Protein AF-A0A2D4M7W0-F1 (afdb_monomer_lite)

Sequence (108 aa):
FVKYNDPIYVKLEKLDIMIRLASQANIAQVLAELKEYATEVDVDFVRKAVRAIGRCAIKVEQSAERCVSTLLDLIQTKVNYVVQEAIVVIKDIFRKYPNKYESVIATL

Secondary structure (DSSP, 8-state):
---TTS-HHHHHHHHHHHHHH--TTTHHHHHHHHHHHTTSS-HHHHHHHHHHHHHHHHHSGGGHHHHHHHHHHHHHTT-HHHHHHHHHHHHHHHHHSTTSSGGGGGG-

Foldseek 3Di:
DDDPPDDPVRLLVVLVVLLVPDDPVCVVVLLVVLLVQLPDPPLVSNLSSLLSLLSNCLVYVVCVVVSLVSLLVQVVVVPVSSVVSSVVSVVVSCVRPPPPPVVVVVVD

pLDDT: mean 93.79, std 5.87, range [63.56, 98.31]

Structure (mmCIF, N/CA/C/O backbone):
data_AF-A0A2D4M7W0-F1
#
_entry.id   AF-A0A2D4M7W0-F1
#
loop_
_atom_site.group_PDB
_atom_site.id
_atom_site.type_symbol
_atom_site.label_atom_id
_atom_site.label_alt_id
_atom_site.label_comp_id
_atom_site.label_asym_id
_atom_site.label_entity_id
_atom_site.label_seq_id
_atom_site.pdbx_PDB_ins_code
_atom_site.Cartn_x
_atom_site.Cartn_y
_atom_site.Cartn_z
_atom_site.occupancy
_atom_site.B_iso_or_equiv
_atom_site.auth_seq_id
_atom_site.auth_comp_id
_atom_site.auth_asym_id
_atom_site.auth_atom_id
_atom_site.pdbx_PDB_model_num
ATOM 1 N N . PHE A 1 1 ? 9.382 -11.848 1.860 1.00 76.44 1 PHE A N 1
ATOM 2 C CA . PHE A 1 1 ? 8.440 -12.973 1.578 1.00 76.44 1 PHE A CA 1
ATOM 3 C C . PHE A 1 1 ? 8.354 -13.356 0.095 1.00 76.44 1 PHE A C 1
ATOM 5 O O . PHE A 1 1 ? 8.405 -14.543 -0.233 1.00 76.44 1 PHE A O 1
ATOM 12 N N . VAL A 1 2 ? 8.207 -12.390 -0.807 1.00 84.69 2 VAL A N 1
ATOM 13 C CA . VAL A 1 2 ? 8.403 -12.553 -2.252 1.00 84.69 2 VAL A CA 1
ATOM 14 C C . VAL A 1 2 ? 9.902 -12.467 -2.549 1.00 84.69 2 VAL A C 1
ATOM 16 O O . VAL A 1 2 ? 10.592 -11.654 -1.942 1.00 84.69 2 VAL A O 1
ATOM 19 N N . LYS A 1 3 ? 10.435 -13.335 -3.415 1.00 86.19 3 LYS A N 1
ATOM 20 C CA . LYS A 1 3 ? 11.850 -13.297 -3.817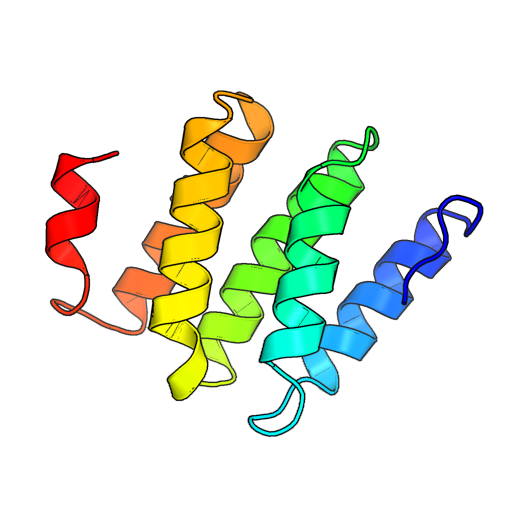 1.00 86.19 3 LYS A CA 1
ATOM 21 C C . LYS A 1 3 ? 11.996 -12.568 -5.148 1.00 86.19 3 LYS A C 1
ATOM 23 O O . LYS A 1 3 ? 11.132 -12.690 -6.013 1.00 86.19 3 LYS A O 1
ATOM 28 N N . TYR A 1 4 ? 13.117 -1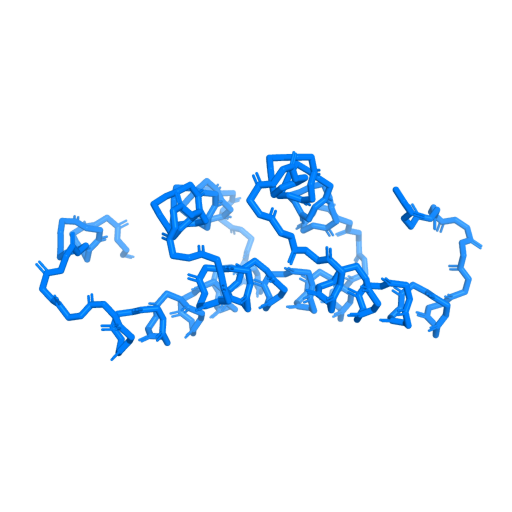1.875 -5.350 1.00 81.06 4 TYR A N 1
ATOM 29 C CA . TYR A 1 4 ? 13.361 -11.110 -6.581 1.00 81.06 4 TYR A CA 1
ATOM 30 C C . TYR A 1 4 ? 13.310 -11.980 -7.850 1.00 81.06 4 TYR A C 1
ATOM 32 O O . TYR A 1 4 ? 12.860 -11.509 -8.890 1.00 81.06 4 TYR A O 1
ATOM 40 N N . ASN A 1 5 ? 13.732 -13.246 -7.744 1.00 86.62 5 ASN A N 1
ATOM 41 C CA . ASN A 1 5 ? 13.787 -14.221 -8.832 1.00 86.62 5 ASN A CA 1
ATOM 42 C C . ASN A 1 5 ? 12.527 -15.092 -8.960 1.00 86.62 5 ASN A C 1
ATOM 44 O O . ASN A 1 5 ? 12.500 -15.993 -9.798 1.00 86.62 5 ASN A O 1
ATOM 48 N N . ASP A 1 6 ? 11.499 -14.858 -8.138 1.00 91.75 6 ASP A N 1
ATOM 49 C CA . ASP A 1 6 ? 10.214 -15.520 -8.326 1.00 91.75 6 ASP A CA 1
ATOM 50 C C . ASP A 1 6 ? 9.599 -15.057 -9.662 1.00 91.75 6 ASP A C 1
ATOM 52 O O . ASP A 1 6 ? 9.580 -13.852 -9.943 1.00 91.75 6 ASP A O 1
ATOM 56 N N . PRO A 1 7 ? 9.038 -15.972 -10.472 1.00 93.69 7 PRO A N 1
ATOM 57 C CA . PRO A 1 7 ? 8.241 -15.589 -11.629 1.00 93.69 7 PRO A CA 1
ATOM 58 C C . PRO A 1 7 ? 7.085 -14.666 -11.225 1.00 93.69 7 PRO A C 1
ATOM 60 O O . PRO A 1 7 ? 6.503 -14.832 -10.151 1.00 93.69 7 PRO A O 1
ATOM 63 N N . ILE A 1 8 ? 6.699 -13.729 -12.098 1.00 91.50 8 ILE A N 1
ATOM 64 C CA . ILE A 1 8 ? 5.705 -12.690 -11.771 1.00 91.50 8 ILE A CA 1
ATOM 65 C C . ILE A 1 8 ? 4.394 -13.262 -11.213 1.00 91.50 8 ILE A C 1
ATOM 67 O O . ILE A 1 8 ? 3.889 -12.777 -10.205 1.00 91.50 8 ILE A O 1
ATOM 71 N N . TYR A 1 9 ? 3.875 -14.350 -11.786 1.00 93.12 9 TYR A N 1
ATOM 72 C CA . TYR A 1 9 ? 2.650 -14.992 -11.300 1.00 93.12 9 TYR A CA 1
ATOM 73 C C . TYR A 1 9 ? 2.801 -15.526 -9.866 1.00 93.12 9 TYR A C 1
ATOM 75 O O . TYR A 1 9 ? 1.876 -15.406 -9.068 1.00 93.12 9 TYR A O 1
ATOM 83 N N . VAL A 1 10 ? 3.983 -16.032 -9.495 1.00 95.69 10 VAL A N 1
ATOM 84 C CA . VAL A 1 10 ? 4.277 -16.464 -8.121 1.00 95.69 10 VAL A CA 1
ATOM 85 C C . VAL A 1 10 ? 4.312 -15.264 -7.181 1.00 95.69 10 VAL A C 1
ATOM 87 O O . VAL A 1 10 ? 3.758 -15.342 -6.084 1.00 95.69 10 VAL A O 1
ATOM 90 N N . LYS A 1 11 ? 4.918 -14.145 -7.603 1.00 94.81 11 LYS A N 1
ATOM 91 C CA . LYS A 1 11 ? 4.925 -12.905 -6.813 1.00 94.81 11 LYS A CA 1
ATOM 92 C C . LYS A 1 11 ? 3.502 -12.432 -6.513 1.00 94.81 11 LYS A C 1
ATOM 94 O O . LYS A 1 11 ? 3.194 -12.106 -5.369 1.00 94.81 11 LYS A O 1
ATOM 99 N N . LEU A 1 12 ? 2.634 -12.434 -7.527 1.00 93.69 12 LEU A N 1
ATOM 100 C CA . LEU A 1 12 ? 1.243 -11.995 -7.403 1.00 93.69 12 LEU A CA 1
ATOM 101 C C . LEU A 1 12 ? 0.428 -12.882 -6.452 1.00 93.69 12 LEU A C 1
ATOM 103 O O . LEU A 1 12 ? -0.276 -12.350 -5.594 1.00 93.69 12 LEU A O 1
ATOM 107 N N . GLU A 1 13 ? 0.555 -14.206 -6.555 1.00 96.12 13 GLU A N 1
ATOM 108 C CA . GLU A 1 13 ? -0.153 -15.131 -5.659 1.00 96.12 13 GLU A CA 1
ATOM 109 C C . GLU A 1 13 ? 0.362 -15.041 -4.219 1.00 96.12 13 GLU A C 1
ATOM 111 O O . GLU A 1 13 ? -0.426 -14.973 -3.273 1.00 96.12 13 GLU A O 1
ATOM 116 N N . LYS A 1 14 ? 1.686 -14.953 -4.026 1.00 96.69 14 LYS A N 1
ATOM 117 C CA . LYS A 1 14 ? 2.272 -14.737 -2.694 1.00 96.69 14 LYS A CA 1
ATOM 118 C C . LYS A 1 14 ? 1.761 -13.445 -2.066 1.00 96.69 14 LYS A C 1
ATOM 120 O O . LYS A 1 14 ? 1.391 -13.451 -0.894 1.00 96.69 14 LYS A O 1
ATOM 125 N N . LEU A 1 15 ? 1.702 -12.365 -2.842 1.00 96.56 15 LEU A N 1
ATOM 126 C CA . LEU A 1 15 ? 1.181 -11.083 -2.386 1.00 96.56 15 LEU A CA 1
ATOM 127 C C . LEU A 1 15 ? -0.285 -11.192 -1.938 1.00 96.56 15 LEU A C 1
ATOM 129 O O . LEU A 1 15 ? -0.627 -10.709 -0.859 1.00 96.56 15 LEU A O 1
ATOM 133 N N . ASP A 1 16 ? -1.152 -11.853 -2.715 1.00 94.88 16 ASP A N 1
ATOM 134 C CA . ASP A 1 16 ? -2.562 -12.008 -2.332 1.00 94.88 16 ASP A CA 1
ATOM 135 C C . ASP A 1 16 ? -2.722 -12.860 -1.062 1.00 94.88 16 ASP A C 1
ATOM 137 O O . ASP A 1 16 ? -3.464 -12.481 -0.150 1.00 94.88 16 ASP A O 1
ATOM 141 N N . ILE A 1 17 ? -1.968 -13.958 -0.943 1.00 96.50 17 ILE A N 1
ATOM 142 C CA . ILE A 1 17 ? -1.966 -14.808 0.256 1.00 96.50 17 ILE A CA 1
ATOM 143 C C . ILE A 1 17 ? -1.480 -14.025 1.4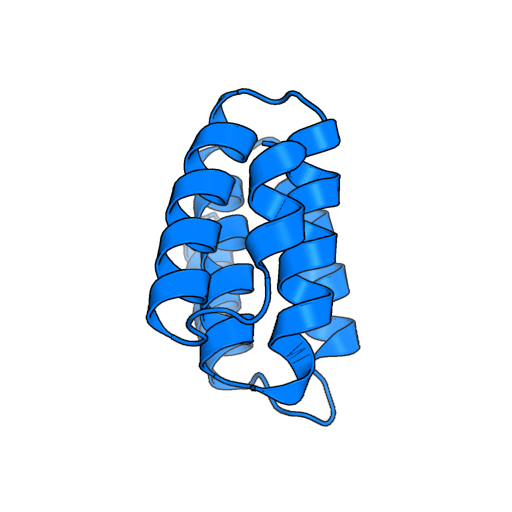82 1.00 96.50 17 ILE A C 1
ATOM 145 O O . ILE A 1 17 ? -2.110 -14.097 2.538 1.00 96.50 17 ILE A O 1
ATOM 149 N N . MET A 1 18 ? -0.413 -13.229 1.357 1.00 96.62 18 MET A N 1
ATOM 150 C CA . MET A 1 18 ? 0.084 -12.386 2.451 1.00 96.62 18 MET A CA 1
ATOM 151 C C . MET A 1 18 ? -1.003 -11.446 2.980 1.00 96.62 18 MET A C 1
ATOM 153 O O . MET A 1 18 ? -1.208 -11.361 4.190 1.00 96.62 18 MET A O 1
ATOM 157 N N . ILE A 1 19 ? -1.760 -10.794 2.094 1.00 96.19 19 ILE A N 1
ATOM 158 C CA . ILE A 1 19 ? -2.866 -9.910 2.491 1.00 96.19 19 ILE A CA 1
ATOM 159 C C . ILE A 1 19 ? -3.978 -10.712 3.179 1.00 96.19 19 ILE A C 1
ATOM 161 O O . ILE A 1 19 ? -4.533 -10.270 4.190 1.00 96.19 19 ILE A O 1
ATOM 165 N N . ARG A 1 20 ? -4.310 -11.911 2.682 1.00 96.19 20 ARG A N 1
ATOM 166 C CA . ARG A 1 20 ? -5.314 -12.798 3.302 1.00 96.19 20 ARG A CA 1
ATOM 167 C C . ARG A 1 20 ? -4.900 -13.285 4.689 1.00 96.19 20 ARG A C 1
ATOM 169 O O . ARG A 1 20 ? -5.772 -13.421 5.544 1.00 96.19 20 ARG A O 1
ATOM 176 N N . LEU A 1 21 ? -3.605 -13.442 4.947 1.00 96.56 21 LEU A N 1
ATOM 177 C CA . LEU A 1 21 ? -3.058 -13.856 6.246 1.00 96.56 21 LEU A CA 1
ATOM 178 C C . LEU A 1 21 ? -2.653 -12.685 7.160 1.00 96.56 21 LEU A C 1
ATOM 180 O O . LEU A 1 21 ? -2.304 -12.904 8.322 1.00 96.56 21 LEU A O 1
ATOM 184 N N . ALA A 1 22 ? -2.723 -11.443 6.673 1.00 97.06 22 ALA A N 1
ATOM 185 C CA . ALA A 1 22 ? -2.422 -10.261 7.473 1.00 97.06 22 ALA A CA 1
ATOM 186 C C . ALA A 1 22 ? -3.374 -10.146 8.678 1.00 97.06 22 ALA A C 1
ATOM 188 O O . ALA A 1 22 ? -4.599 -10.224 8.523 1.00 97.06 22 ALA A O 1
ATOM 189 N N . SER A 1 23 ? -2.803 -9.947 9.863 1.00 97.12 23 SER A N 1
ATOM 190 C CA . SER A 1 23 ? -3.476 -9.834 11.158 1.00 97.12 23 SER A CA 1
ATOM 191 C C . SER A 1 23 ? -2.761 -8.800 12.034 1.00 97.12 23 SER A C 1
ATOM 193 O O . SER A 1 23 ? -1.666 -8.348 11.709 1.00 97.12 23 SER A O 1
ATOM 195 N N . GLN A 1 24 ? -3.348 -8.436 13.177 1.00 95.75 24 GLN A N 1
ATOM 196 C CA . GLN A 1 24 ? -2.739 -7.471 14.106 1.00 95.75 24 GLN A CA 1
ATOM 197 C C . GLN A 1 24 ? -1.327 -7.887 14.560 1.00 95.75 24 GLN A C 1
ATOM 199 O O . GLN A 1 24 ? -0.466 -7.031 14.738 1.00 95.75 24 GLN A O 1
ATOM 204 N N . ALA A 1 25 ? -1.067 -9.193 14.680 1.00 96.69 25 ALA A N 1
ATOM 205 C CA . ALA A 1 25 ? 0.210 -9.721 15.158 1.00 96.69 25 ALA A CA 1
ATOM 206 C C . ALA A 1 25 ? 1.361 -9.563 14.151 1.00 96.69 25 ALA A C 1
ATOM 208 O O . ALA A 1 25 ? 2.512 -9.445 14.557 1.00 96.69 25 ALA A O 1
ATOM 209 N N . ASN A 1 26 ? 1.072 -9.564 12.845 1.00 96.94 26 ASN A N 1
ATOM 210 C CA . ASN A 1 26 ? 2.1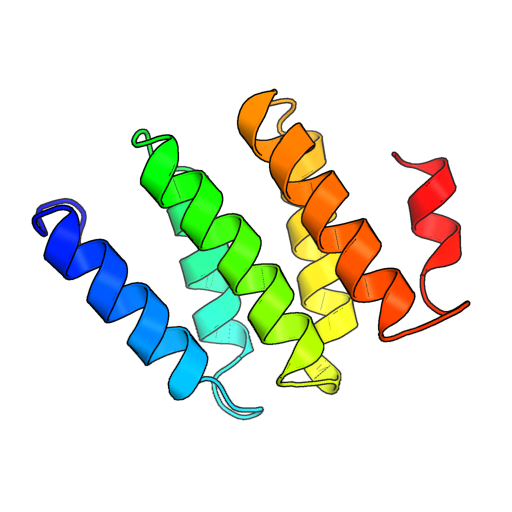04 -9.574 11.799 1.00 96.94 26 ASN A CA 1
ATOM 211 C C . ASN A 1 26 ? 2.092 -8.331 10.896 1.00 96.94 26 ASN A C 1
ATOM 213 O O . ASN A 1 26 ? 2.957 -8.192 10.032 1.00 96.94 26 ASN A O 1
ATOM 217 N N . ILE A 1 27 ? 1.153 -7.403 11.100 1.00 96.94 27 ILE A N 1
ATOM 218 C CA . ILE A 1 27 ? 0.927 -6.292 10.172 1.00 96.94 27 ILE A CA 1
ATOM 219 C C . ILE A 1 27 ? 2.133 -5.365 10.007 1.00 96.94 27 ILE A C 1
ATOM 221 O O . ILE A 1 27 ? 2.354 -4.840 8.922 1.00 96.94 27 ILE A O 1
ATOM 225 N N . ALA A 1 28 ? 2.942 -5.194 11.056 1.00 95.44 28 ALA A N 1
ATOM 226 C CA . ALA A 1 28 ? 4.161 -4.392 10.984 1.00 95.44 28 ALA A CA 1
ATOM 227 C C . ALA A 1 28 ? 5.178 -4.994 10.000 1.00 95.44 28 ALA A C 1
ATOM 229 O O . ALA A 1 28 ? 5.723 -4.278 9.165 1.00 95.44 28 ALA A O 1
ATOM 230 N N . GLN A 1 29 ? 5.380 -6.312 10.058 1.00 96.62 29 GLN A N 1
ATOM 231 C CA . GLN A 1 29 ? 6.291 -7.017 9.159 1.00 96.62 29 GLN A CA 1
ATOM 232 C C . GLN A 1 29 ? 5.743 -7.058 7.729 1.00 96.62 29 GLN A C 1
ATOM 234 O O . GLN A 1 29 ? 6.488 -6.836 6.779 1.00 96.62 29 GLN A O 1
ATOM 239 N N . VAL A 1 30 ? 4.434 -7.288 7.569 1.00 97.38 30 VAL A N 1
ATOM 240 C CA . VAL A 1 30 ? 3.784 -7.258 6.250 1.00 97.38 30 VAL A CA 1
ATOM 241 C C . VAL A 1 30 ? 3.938 -5.880 5.606 1.00 97.38 30 VAL A C 1
ATOM 243 O O . VAL A 1 30 ? 4.330 -5.806 4.448 1.00 97.38 30 VAL A O 1
ATOM 246 N N . LEU A 1 31 ? 3.689 -4.790 6.338 1.00 97.06 31 LEU A N 1
ATOM 247 C CA . LEU A 1 31 ? 3.837 -3.435 5.800 1.00 97.06 31 LEU A CA 1
ATOM 248 C C . LEU A 1 31 ? 5.276 -3.094 5.416 1.00 97.06 31 LEU A C 1
ATOM 250 O O . LEU A 1 31 ? 5.475 -2.457 4.385 1.00 97.06 31 LEU A O 1
ATOM 254 N N . ALA A 1 32 ? 6.263 -3.529 6.204 1.00 96.44 32 ALA A N 1
ATOM 255 C CA . ALA A 1 32 ? 7.671 -3.334 5.866 1.00 96.44 32 ALA A CA 1
ATOM 256 C C . ALA A 1 32 ? 8.021 -3.989 4.518 1.00 96.44 32 ALA A C 1
ATOM 258 O O . ALA A 1 32 ? 8.624 -3.357 3.658 1.00 96.44 32 ALA A O 1
ATOM 259 N N . GLU A 1 33 ? 7.553 -5.217 4.301 1.00 97.00 33 GLU A N 1
ATOM 260 C CA . GLU A 1 33 ? 7.767 -5.952 3.051 1.00 97.00 33 GLU A CA 1
ATOM 261 C C . GLU A 1 33 ? 7.007 -5.331 1.872 1.00 97.00 33 GLU A C 1
ATOM 263 O O . GLU A 1 33 ? 7.559 -5.181 0.788 1.00 97.00 33 GLU A O 1
ATOM 268 N N . LEU A 1 34 ? 5.760 -4.891 2.076 1.00 97.56 34 LEU A N 1
ATOM 269 C CA . LEU A 1 34 ? 5.007 -4.183 1.036 1.00 97.56 34 LEU A CA 1
ATOM 270 C C . LEU A 1 34 ? 5.667 -2.858 0.635 1.00 97.56 34 LEU A C 1
ATOM 272 O O . LEU A 1 34 ? 5.623 -2.491 -0.539 1.00 97.56 34 LEU A O 1
ATOM 276 N N . LYS A 1 35 ? 6.281 -2.151 1.593 1.00 96.38 35 LYS A N 1
ATOM 277 C CA . LYS A 1 35 ? 7.048 -0.930 1.323 1.00 96.38 35 LYS A CA 1
ATOM 278 C C . LYS A 1 35 ? 8.267 -1.231 0.452 1.00 96.38 35 LYS A C 1
ATOM 280 O O . LYS A 1 35 ? 8.517 -0.489 -0.489 1.00 96.38 35 LYS A O 1
ATOM 285 N N . GLU A 1 36 ? 8.977 -2.325 0.718 1.00 95.56 36 GLU A N 1
ATOM 286 C CA . GLU A 1 36 ? 10.097 -2.776 -0.116 1.00 95.56 36 GLU A CA 1
ATOM 287 C C . GLU A 1 36 ? 9.627 -3.147 -1.534 1.00 95.56 36 GLU A C 1
ATOM 289 O O . GLU A 1 36 ? 10.188 -2.664 -2.517 1.00 95.56 36 GLU A O 1
ATOM 294 N N . TYR A 1 37 ? 8.521 -3.887 -1.669 1.00 96.19 37 TYR A N 1
ATOM 295 C CA . TYR A 1 37 ? 7.957 -4.248 -2.980 1.00 96.19 37 TYR A CA 1
ATOM 296 C C . TYR A 1 37 ? 7.501 -3.040 -3.798 1.00 96.19 37 TYR A C 1
ATOM 298 O O . TYR A 1 37 ? 7.554 -3.075 -5.025 1.00 96.19 37 TYR A O 1
ATOM 306 N N . ALA A 1 38 ? 7.086 -1.955 -3.141 1.00 96.25 38 ALA A N 1
ATOM 307 C CA . ALA A 1 38 ? 6.733 -0.706 -3.808 1.00 96.25 38 ALA A CA 1
ATOM 308 C C . ALA A 1 38 ? 7.948 0.052 -4.390 1.00 96.25 38 ALA A C 1
ATOM 310 O O . ALA A 1 38 ? 7.762 1.065 -5.061 1.00 96.25 38 ALA A O 1
ATOM 311 N N . THR A 1 39 ? 9.170 -0.436 -4.152 1.00 92.69 39 THR A N 1
ATOM 312 C CA . THR A 1 39 ? 10.424 0.102 -4.710 1.00 92.69 39 THR A CA 1
ATOM 313 C C . THR A 1 39 ? 11.059 -0.800 -5.775 1.00 92.69 39 THR A C 1
ATOM 315 O O . THR A 1 39 ? 12.136 -0.485 -6.280 1.00 92.69 39 THR A O 1
ATOM 318 N N . GLU A 1 40 ? 10.406 -1.910 -6.143 1.00 93.06 40 GLU A N 1
ATOM 319 C CA . GLU A 1 40 ? 10.868 -2.768 -7.238 1.00 93.06 40 GLU A CA 1
ATOM 320 C C . GLU A 1 40 ? 10.779 -2.078 -8.615 1.00 93.06 40 GLU A C 1
ATOM 322 O O . GLU A 1 40 ? 10.161 -1.030 -8.793 1.00 93.06 40 GLU A O 1
ATOM 327 N N . VAL A 1 41 ? 11.414 -2.689 -9.620 1.00 90.81 41 VAL A N 1
ATOM 328 C CA . VAL A 1 41 ? 11.446 -2.176 -11.001 1.00 90.81 41 VAL A CA 1
ATOM 329 C C . VAL A 1 41 ? 10.204 -2.542 -11.821 1.00 90.81 41 VAL A C 1
ATOM 331 O O . VAL A 1 41 ? 9.885 -1.860 -12.793 1.00 90.81 41 VAL A O 1
ATOM 334 N N . ASP A 1 42 ? 9.509 -3.623 -11.456 1.00 94.00 42 ASP A N 1
ATOM 335 C CA . ASP A 1 42 ? 8.316 -4.088 -12.165 1.00 94.00 42 ASP A CA 1
ATOM 336 C C . ASP A 1 42 ? 7.107 -3.228 -11.771 1.00 94.00 42 ASP A C 1
ATOM 338 O O . ASP A 1 42 ? 6.571 -3.332 -10.666 1.00 94.00 42 ASP A O 1
ATOM 342 N N . VAL A 1 43 ? 6.684 -2.358 -12.689 1.00 94.56 43 VAL A N 1
ATOM 343 C CA . VAL A 1 43 ? 5.625 -1.364 -12.458 1.00 94.56 43 VAL A CA 1
ATOM 344 C C . VAL A 1 43 ? 4.295 -2.014 -12.068 1.00 94.56 43 VAL A C 1
ATOM 346 O O . VAL A 1 43 ? 3.585 -1.492 -11.203 1.00 94.56 43 VAL A O 1
ATOM 349 N N . ASP A 1 44 ? 3.943 -3.146 -12.678 1.00 94.75 44 ASP A N 1
ATOM 350 C CA . ASP A 1 44 ? 2.680 -3.825 -12.395 1.00 94.75 44 ASP A CA 1
ATOM 351 C C . ASP A 1 44 ? 2.705 -4.464 -11.006 1.00 94.75 44 ASP A C 1
ATOM 353 O O . ASP A 1 44 ? 1.725 -4.364 -10.257 1.00 94.75 44 ASP A O 1
ATOM 357 N N . PHE A 1 45 ? 3.836 -5.060 -10.623 1.00 95.75 45 PHE A N 1
ATOM 358 C CA . PHE A 1 45 ? 4.039 -5.581 -9.276 1.00 95.75 45 PHE A CA 1
ATOM 359 C C . PHE A 1 45 ? 4.018 -4.468 -8.223 1.00 95.75 45 PHE A C 1
ATOM 361 O O . PHE A 1 45 ? 3.296 -4.589 -7.229 1.00 95.75 45 PHE A O 1
ATOM 368 N N . VAL A 1 46 ? 4.709 -3.351 -8.469 1.00 97.12 46 VAL A N 1
ATOM 369 C CA . VAL A 1 46 ? 4.712 -2.180 -7.577 1.00 97.12 46 VAL A CA 1
ATOM 370 C C . VAL A 1 46 ? 3.292 -1.663 -7.355 1.00 97.12 46 VAL A C 1
ATOM 372 O O . VAL A 1 46 ? 2.872 -1.480 -6.212 1.00 97.12 46 VAL A O 1
ATOM 375 N N . ARG A 1 47 ? 2.494 -1.498 -8.418 1.00 97.62 47 ARG A N 1
ATOM 376 C CA . ARG A 1 47 ? 1.090 -1.069 -8.283 1.00 97.62 47 ARG A CA 1
ATOM 377 C C . ARG A 1 47 ? 0.275 -2.038 -7.431 1.00 97.62 47 ARG A C 1
ATOM 379 O O . ARG A 1 47 ? -0.526 -1.611 -6.597 1.00 97.62 47 ARG A O 1
ATOM 386 N N . LYS A 1 48 ? 0.482 -3.349 -7.595 1.00 97.44 48 LYS A N 1
ATOM 387 C CA . LYS A 1 48 ? -0.187 -4.364 -6.765 1.00 97.44 48 LYS A CA 1
ATOM 388 C C . LYS A 1 48 ? 0.239 -4.259 -5.299 1.00 97.44 48 LYS A C 1
ATOM 390 O O . LYS A 1 48 ? -0.621 -4.385 -4.428 1.00 97.44 48 LYS A O 1
ATOM 395 N N . ALA A 1 49 ? 1.516 -4.000 -5.022 1.00 97.81 49 ALA A N 1
ATOM 396 C CA . ALA A 1 49 ? 2.030 -3.808 -3.668 1.00 97.81 49 ALA A CA 1
ATOM 397 C C . ALA A 1 49 ? 1.439 -2.554 -3.000 1.00 97.81 49 ALA A C 1
ATOM 399 O O . ALA A 1 49 ? 0.965 -2.627 -1.868 1.00 97.81 49 ALA A O 1
ATOM 400 N N . VAL A 1 50 ? 1.346 -1.430 -3.719 1.00 98.31 50 VAL A N 1
ATOM 401 C CA . VAL A 1 50 ? 0.696 -0.205 -3.213 1.00 98.31 50 VAL A CA 1
ATOM 402 C C . VAL A 1 50 ? -0.783 -0.458 -2.887 1.00 98.31 50 VAL A C 1
ATOM 404 O O . VAL A 1 50 ? -1.256 -0.106 -1.805 1.00 98.31 50 VAL A O 1
ATOM 407 N N . ARG A 1 51 ? -1.516 -1.168 -3.758 1.00 98.25 51 ARG A N 1
ATOM 408 C CA . ARG A 1 51 ? -2.900 -1.599 -3.471 1.00 98.25 51 ARG A CA 1
ATOM 409 C C . ARG A 1 51 ? -2.992 -2.524 -2.260 1.00 98.25 51 ARG A C 1
ATOM 411 O O . ARG A 1 51 ? -3.962 -2.452 -1.503 1.00 98.25 51 ARG A O 1
ATOM 418 N N . ALA A 1 52 ? -2.005 -3.397 -2.066 1.00 98.12 52 ALA A N 1
ATOM 419 C CA . ALA A 1 52 ? -1.946 -4.293 -0.918 1.00 98.12 52 ALA A CA 1
ATOM 420 C C . ALA A 1 52 ? -1.867 -3.520 0.406 1.00 98.12 52 ALA A C 1
ATOM 422 O O . ALA A 1 52 ? -2.575 -3.882 1.346 1.00 98.12 52 ALA A O 1
ATOM 42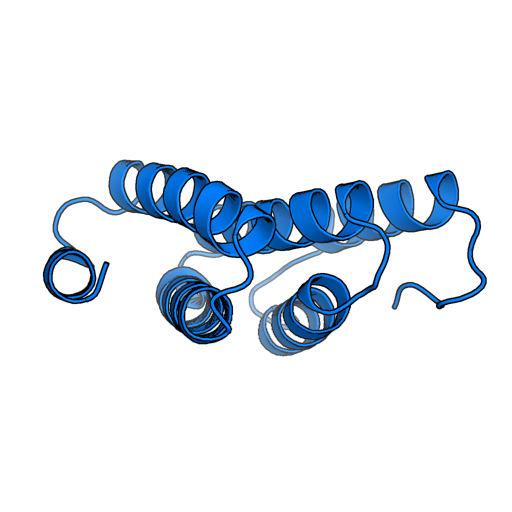3 N N . ILE A 1 53 ? -1.109 -2.417 0.455 1.00 98.31 53 ILE A N 1
ATOM 424 C CA . ILE A 1 53 ? -1.046 -1.520 1.624 1.00 98.31 53 ILE A CA 1
ATOM 425 C C . ILE A 1 53 ? -2.445 -0.974 1.950 1.00 98.31 53 ILE A C 1
ATOM 427 O O . ILE A 1 53 ? -2.881 -1.011 3.100 1.00 98.31 53 ILE A O 1
ATOM 431 N N . GLY A 1 54 ? -3.200 -0.557 0.932 1.00 97.81 54 GLY A N 1
ATOM 432 C CA . GLY A 1 54 ? -4.596 -0.137 1.090 1.00 97.81 54 GLY A CA 1
ATOM 433 C C . GLY A 1 54 ? -5.507 -1.222 1.658 1.00 97.81 54 GLY A C 1
ATOM 434 O O . GLY A 1 54 ? -6.271 -0.988 2.595 1.00 97.81 54 GLY A O 1
ATOM 435 N N . ARG A 1 55 ? -5.406 -2.446 1.127 1.00 97.94 55 ARG A N 1
ATOM 436 C CA . ARG A 1 55 ? -6.183 -3.594 1.627 1.00 97.94 55 ARG A CA 1
ATOM 437 C C . ARG A 1 55 ? -5.841 -3.910 3.082 1.00 97.94 55 ARG A C 1
ATOM 439 O O . ARG A 1 55 ? -6.747 -4.213 3.853 1.00 97.94 55 ARG A O 1
ATOM 446 N N . CYS A 1 56 ? -4.573 -3.796 3.469 1.00 97.75 56 CYS A N 1
ATOM 447 C CA . CYS A 1 56 ? -4.128 -3.914 4.856 1.00 97.75 56 CYS A CA 1
ATOM 448 C C . CYS A 1 56 ? -4.778 -2.856 5.760 1.00 97.75 56 CYS A C 1
ATOM 450 O O . CYS A 1 56 ? -5.350 -3.224 6.787 1.00 97.75 56 CYS A O 1
ATOM 452 N N . ALA A 1 57 ? -4.794 -1.587 5.336 1.00 97.44 57 ALA A N 1
ATOM 453 C CA . ALA A 1 57 ? -5.433 -0.492 6.070 1.00 97.44 57 ALA A CA 1
ATOM 454 C C . ALA A 1 57 ? -6.930 -0.736 6.323 1.00 97.44 57 ALA A C 1
ATOM 456 O O . ALA A 1 57 ? -7.447 -0.400 7.386 1.00 97.44 57 ALA A O 1
ATOM 457 N N . ILE A 1 58 ? -7.635 -1.322 5.350 1.00 96.38 58 ILE A N 1
ATOM 458 C CA . ILE A 1 58 ? -9.073 -1.619 5.446 1.00 96.38 58 ILE A CA 1
ATOM 459 C C . ILE A 1 58 ? -9.331 -2.882 6.279 1.00 96.38 58 ILE A C 1
ATOM 461 O O . ILE A 1 58 ? -10.308 -2.938 7.022 1.00 96.38 58 ILE A O 1
ATOM 465 N N . LYS A 1 59 ? -8.476 -3.903 6.147 1.00 96.12 59 LYS A N 1
ATOM 466 C CA . LYS A 1 59 ? -8.643 -5.206 6.805 1.00 96.12 59 LYS A CA 1
ATOM 467 C C . LYS A 1 59 ? -8.265 -5.175 8.287 1.00 96.12 59 LYS A C 1
ATOM 469 O O . LYS A 1 59 ? -8.903 -5.849 9.089 1.00 96.12 59 LYS A O 1
ATOM 474 N N . VAL A 1 60 ? -7.214 -4.439 8.648 1.00 96.44 60 VAL A N 1
ATOM 475 C CA . VAL A 1 60 ? -6.683 -4.360 10.016 1.00 96.44 60 VAL A CA 1
ATOM 476 C C . VAL A 1 60 ? -6.711 -2.901 10.460 1.00 96.44 60 VAL A C 1
ATOM 478 O O . VAL A 1 60 ? -5.779 -2.149 10.185 1.00 96.44 60 VAL A O 1
ATOM 481 N N . GLU A 1 61 ? -7.766 -2.497 11.169 1.00 94.50 61 GLU A N 1
ATOM 482 C CA . GLU A 1 61 ? -8.036 -1.080 11.471 1.00 94.50 61 GLU A CA 1
ATOM 483 C C . GLU A 1 61 ? -6.892 -0.373 12.213 1.00 94.50 61 GLU A C 1
ATOM 485 O O . GLU A 1 61 ? -6.541 0.758 11.885 1.00 94.50 61 GLU A O 1
ATOM 490 N N . GLN A 1 62 ? -6.232 -1.064 13.149 1.00 92.94 62 GLN A N 1
ATOM 491 C CA . GLN A 1 62 ? -5.076 -0.538 13.895 1.00 92.94 62 GLN A CA 1
ATOM 492 C C . GLN A 1 62 ? -3.873 -0.199 12.999 1.00 92.94 62 GLN A C 1
ATOM 494 O O . GLN A 1 62 ? -2.974 0.530 13.407 1.00 92.94 62 GLN A O 1
ATOM 499 N N . SER A 1 63 ? -3.829 -0.738 11.779 1.00 95.81 63 SER A N 1
ATOM 500 C CA . SER A 1 63 ? -2.748 -0.480 10.832 1.00 95.81 63 SER A CA 1
ATOM 501 C C . SER A 1 63 ? -3.008 0.701 9.909 1.00 95.81 63 SER A C 1
ATOM 503 O O . SER A 1 63 ? -2.073 1.136 9.242 1.00 95.81 63 SER A O 1
ATOM 505 N N . ALA A 1 64 ? -4.235 1.234 9.874 1.00 95.81 64 ALA A N 1
ATOM 506 C CA . ALA A 1 64 ? -4.637 2.255 8.914 1.00 95.81 64 ALA A CA 1
ATOM 507 C C . ALA A 1 64 ? -3.722 3.487 8.948 1.00 95.81 64 ALA A C 1
ATOM 509 O O . ALA A 1 64 ? -3.246 3.923 7.906 1.00 95.81 64 ALA A O 1
ATOM 510 N N . GLU A 1 65 ? -3.383 3.980 10.140 1.00 94.75 65 GLU A N 1
ATOM 511 C CA . GLU A 1 65 ? -2.488 5.131 10.306 1.00 94.75 65 GLU A CA 1
ATOM 512 C C . GLU A 1 65 ? -1.072 4.855 9.775 1.00 94.75 65 GLU A C 1
ATOM 514 O O . GLU A 1 65 ? -0.516 5.655 9.024 1.00 94.75 65 GLU A O 1
ATOM 519 N N . ARG A 1 66 ? -0.516 3.671 10.066 1.00 96.00 66 ARG A N 1
ATOM 520 C CA . ARG A 1 66 ? 0.796 3.252 9.542 1.00 96.00 66 ARG A CA 1
ATOM 521 C C . ARG A 1 66 ? 0.773 3.067 8.025 1.00 96.00 66 ARG A C 1
ATOM 523 O O . ARG A 1 66 ? 1.746 3.406 7.355 1.00 96.00 66 ARG A O 1
ATOM 530 N N . CYS A 1 67 ? -0.328 2.555 7.477 1.00 97.44 67 CYS A N 1
ATOM 531 C CA . CYS A 1 67 ? -0.515 2.425 6.034 1.00 97.44 67 CYS A CA 1
ATOM 532 C C . CYS A 1 67 ? -0.544 3.800 5.358 1.00 97.44 67 CYS A C 1
ATOM 534 O O . CYS A 1 67 ? 0.140 3.990 4.359 1.00 97.44 67 CYS A O 1
ATOM 536 N N . VAL A 1 68 ? -1.283 4.764 5.919 1.00 96.69 68 VAL A N 1
ATOM 537 C CA . VAL A 1 68 ? -1.343 6.144 5.408 1.00 96.69 68 VAL A CA 1
ATOM 538 C C . VAL A 1 68 ? 0.036 6.800 5.449 1.00 96.69 68 VAL A C 1
ATOM 540 O O . VAL A 1 68 ? 0.471 7.341 4.438 1.00 96.69 68 VAL A O 1
ATOM 543 N N . SER A 1 69 ? 0.766 6.679 6.562 1.00 95.62 69 SER A N 1
ATOM 544 C CA . SER A 1 69 ? 2.149 7.169 6.652 1.00 95.62 69 SER A CA 1
ATOM 545 C C . SER A 1 69 ? 3.060 6.516 5.608 1.00 95.62 69 SER A C 1
ATOM 547 O O . SER A 1 69 ? 3.834 7.207 4.958 1.00 95.62 69 SER A O 1
ATOM 549 N N . THR A 1 70 ? 2.933 5.205 5.386 1.00 97.00 70 THR A N 1
ATOM 550 C CA . THR A 1 70 ? 3.727 4.500 4.367 1.00 97.00 70 THR A CA 1
ATOM 551 C C . THR A 1 70 ? 3.402 4.996 2.956 1.00 97.00 70 THR A C 1
ATOM 553 O O . THR A 1 70 ? 4.303 5.184 2.146 1.00 97.00 70 THR A O 1
ATOM 556 N N . LEU A 1 71 ? 2.124 5.228 2.648 1.00 96.94 71 LEU A N 1
ATOM 557 C CA . LEU A 1 71 ? 1.702 5.766 1.352 1.00 96.94 71 LEU A CA 1
ATOM 558 C C . LEU A 1 71 ? 2.214 7.195 1.142 1.00 96.94 71 LEU A C 1
ATOM 560 O O . LEU A 1 71 ? 2.630 7.522 0.036 1.00 96.94 71 LEU A O 1
ATOM 564 N N . LEU A 1 72 ? 2.243 8.021 2.190 1.00 95.94 72 LEU A N 1
ATOM 565 C CA . LEU A 1 72 ? 2.834 9.358 2.127 1.00 95.94 72 LEU A CA 1
ATOM 566 C C . LEU A 1 72 ? 4.337 9.312 1.846 1.00 95.94 72 LEU A C 1
ATOM 568 O O . LEU A 1 72 ? 4.803 10.045 0.975 1.00 95.94 72 LEU A O 1
ATOM 572 N N . ASP A 1 73 ? 5.079 8.415 2.501 1.00 95.56 73 ASP A N 1
ATOM 573 C CA . ASP A 1 73 ? 6.501 8.206 2.200 1.00 95.56 73 ASP A CA 1
ATOM 574 C C . ASP A 1 73 ? 6.700 7.828 0.724 1.00 95.56 73 ASP A C 1
ATOM 576 O O . ASP A 1 73 ? 7.587 8.347 0.047 1.00 95.56 73 ASP A O 1
ATOM 580 N N . LEU A 1 74 ? 5.850 6.935 0.202 1.00 95.69 74 LEU A N 1
ATOM 581 C CA . LEU A 1 74 ? 5.893 6.523 -1.200 1.00 95.69 74 LEU A CA 1
ATOM 582 C C . LEU A 1 74 ? 5.573 7.682 -2.150 1.00 95.69 74 LEU A C 1
ATOM 584 O O . LEU A 1 74 ? 6.193 7.788 -3.205 1.00 95.69 74 LEU A O 1
ATOM 588 N N . ILE A 1 75 ? 4.670 8.589 -1.780 1.00 95.19 75 ILE A N 1
ATOM 589 C CA . ILE A 1 75 ? 4.371 9.792 -2.569 1.00 95.19 75 ILE A CA 1
ATOM 590 C C . ILE A 1 75 ? 5.572 10.744 -2.600 1.00 95.19 75 ILE A C 1
ATOM 592 O O . ILE A 1 75 ? 5.905 11.288 -3.655 1.00 95.19 75 ILE A O 1
ATOM 596 N N . GLN A 1 76 ? 6.287 10.884 -1.481 1.00 94.56 76 GLN A N 1
ATOM 597 C CA . GLN A 1 76 ? 7.488 11.720 -1.396 1.00 94.56 76 GLN A CA 1
ATOM 598 C C . GLN A 1 76 ? 8.640 11.240 -2.291 1.00 94.56 76 GLN A C 1
ATOM 600 O O . GLN A 1 76 ? 9.508 12.044 -2.630 1.00 94.56 76 GLN A O 1
ATOM 605 N N . THR A 1 77 ? 8.635 9.979 -2.743 1.00 94.38 77 THR A N 1
ATOM 606 C CA . THR A 1 77 ? 9.608 9.484 -3.739 1.00 94.38 77 THR A CA 1
ATOM 607 C C . THR A 1 77 ? 9.471 10.164 -5.105 1.00 94.38 77 THR A C 1
ATOM 609 O O . THR A 1 77 ? 10.395 10.099 -5.914 1.00 94.38 77 THR A O 1
ATOM 612 N N . LYS A 1 78 ? 8.330 10.822 -5.374 1.00 93.00 78 LYS A N 1
ATOM 613 C CA . LYS A 1 78 ? 8.001 11.503 -6.640 1.00 93.00 78 LYS A CA 1
ATOM 614 C C . LYS A 1 78 ? 8.007 10.590 -7.872 1.00 93.00 78 LYS A C 1
ATOM 616 O O . LYS A 1 78 ? 8.094 11.063 -9.003 1.00 93.00 78 LYS A O 1
ATOM 621 N N . VAL A 1 79 ? 7.871 9.278 -7.680 1.00 96.06 79 VAL A N 1
ATOM 622 C CA . VAL A 1 79 ? 7.715 8.326 -8.784 1.00 96.06 79 VAL A CA 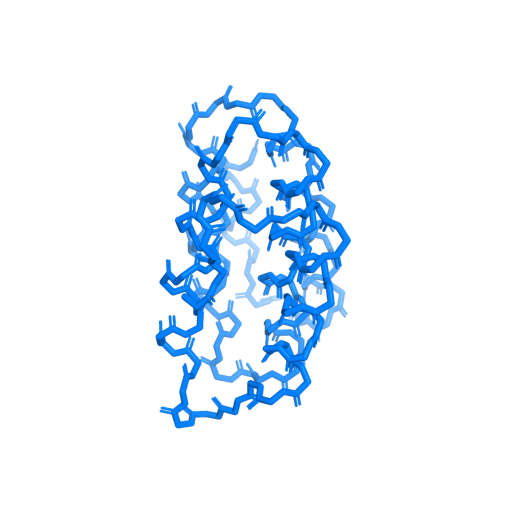1
ATOM 623 C C . VAL A 1 79 ? 6.266 8.358 -9.275 1.00 96.06 79 VAL A C 1
ATOM 625 O O . VAL A 1 79 ? 5.361 7.867 -8.606 1.00 96.06 79 VAL A O 1
ATOM 628 N N . ASN A 1 80 ? 6.035 8.921 -10.464 1.00 95.31 80 ASN A N 1
ATOM 629 C CA . ASN A 1 80 ? 4.694 9.243 -10.977 1.00 95.31 80 ASN A CA 1
ATOM 630 C C . ASN A 1 80 ? 3.673 8.097 -10.882 1.00 95.31 80 ASN A C 1
ATOM 632 O O . ASN A 1 80 ? 2.555 8.308 -10.418 1.00 95.31 80 ASN A O 1
ATOM 636 N N . TYR A 1 81 ? 4.036 6.882 -11.304 1.00 95.31 81 TYR A N 1
ATOM 637 C CA . TYR A 1 81 ? 3.102 5.750 -11.288 1.00 95.31 81 TYR A CA 1
ATOM 638 C C . TYR A 1 81 ? 2.805 5.236 -9.870 1.00 95.31 81 TYR A C 1
ATOM 640 O O . TYR A 1 81 ? 1.729 4.684 -9.651 1.00 95.31 81 TYR A O 1
ATOM 648 N N . VAL A 1 82 ? 3.725 5.431 -8.916 1.00 97.25 82 VAL A N 1
ATOM 649 C CA . VAL A 1 82 ? 3.518 5.121 -7.492 1.00 97.25 82 VAL A CA 1
ATOM 650 C C . VAL A 1 82 ? 2.604 6.166 -6.869 1.00 97.25 82 VAL A C 1
ATOM 652 O O . VAL A 1 82 ? 1.635 5.804 -6.210 1.00 97.25 82 VAL A O 1
ATOM 655 N N . VAL A 1 83 ? 2.864 7.451 -7.135 1.00 96.75 83 VAL A N 1
ATOM 656 C CA . VAL A 1 83 ? 2.050 8.576 -6.650 1.00 96.75 83 VAL A CA 1
ATOM 657 C C . VAL A 1 83 ? 0.597 8.428 -7.105 1.00 96.75 83 VAL A C 1
ATOM 659 O O . VAL A 1 83 ? -0.315 8.487 -6.285 1.00 96.75 83 VAL A O 1
ATOM 662 N N . GLN A 1 84 ? 0.373 8.170 -8.397 1.00 96.69 84 GLN A N 1
ATOM 663 C CA . GLN A 1 84 ? -0.970 7.975 -8.952 1.00 96.69 84 GLN A CA 1
ATOM 664 C C . GLN A 1 84 ? -1.720 6.831 -8.260 1.00 96.69 84 GLN A C 1
ATOM 666 O O . GLN A 1 84 ? -2.884 6.987 -7.892 1.00 96.69 84 GLN A O 1
ATOM 671 N N . GLU A 1 85 ? -1.057 5.693 -8.056 1.00 98.00 85 GLU A N 1
ATOM 672 C CA . GLU A 1 85 ? -1.669 4.538 -7.402 1.00 98.00 85 GLU A CA 1
ATOM 673 C C . GLU A 1 85 ? -1.928 4.807 -5.909 1.00 98.00 85 GLU A C 1
ATOM 675 O O . GLU A 1 85 ? -3.006 4.502 -5.398 1.00 98.00 85 GLU A O 1
ATOM 680 N N . ALA A 1 86 ? -0.985 5.451 -5.217 1.00 97.44 86 ALA A N 1
ATOM 681 C CA . ALA A 1 86 ? -1.118 5.803 -3.808 1.00 97.44 86 ALA A CA 1
ATOM 682 C C . ALA A 1 86 ? -2.294 6.761 -3.563 1.00 97.44 86 ALA A C 1
ATOM 684 O O . ALA A 1 86 ? -3.042 6.558 -2.609 1.00 97.44 86 ALA A O 1
ATOM 685 N N . ILE A 1 87 ? -2.528 7.741 -4.443 1.00 95.62 87 ILE A N 1
ATOM 686 C CA . ILE A 1 87 ? -3.679 8.656 -4.349 1.00 95.62 87 ILE A CA 1
ATOM 687 C C . ILE A 1 87 ? -5.005 7.889 -4.428 1.00 95.62 87 ILE A C 1
ATOM 689 O O . ILE A 1 87 ? -5.910 8.127 -3.624 1.00 95.62 87 ILE A O 1
ATOM 693 N N . VAL A 1 88 ? -5.129 6.940 -5.364 1.00 96.69 88 VAL A N 1
ATOM 694 C CA . VAL A 1 88 ? -6.343 6.114 -5.498 1.00 96.69 88 VAL A CA 1
ATOM 695 C C . VAL A 1 88 ? -6.589 5.310 -4.222 1.00 96.69 88 VAL A C 1
ATOM 697 O O . VAL A 1 88 ? -7.724 5.269 -3.739 1.00 96.69 88 VAL A O 1
ATOM 700 N N . VAL A 1 89 ? -5.529 4.732 -3.653 1.00 97.75 89 VAL A N 1
ATOM 701 C CA . VAL A 1 89 ? -5.592 3.966 -2.405 1.00 97.75 89 VAL A CA 1
ATOM 702 C C . VAL A 1 89 ? -5.959 4.850 -1.210 1.00 97.75 89 VAL A C 1
ATOM 704 O O . VAL A 1 89 ? -6.840 4.478 -0.436 1.00 97.75 89 VAL A O 1
ATOM 707 N N . ILE A 1 90 ? -5.349 6.029 -1.062 1.00 95.81 90 ILE A N 1
ATOM 708 C CA . ILE A 1 90 ? -5.667 6.980 0.018 1.00 95.81 90 ILE A CA 1
ATOM 709 C C . ILE A 1 90 ? -7.140 7.395 -0.054 1.00 95.81 90 ILE A C 1
ATOM 711 O O . ILE A 1 90 ? -7.836 7.368 0.961 1.00 95.81 90 ILE A O 1
ATOM 715 N N . LYS A 1 91 ? -7.649 7.690 -1.256 1.00 94.62 91 LYS A N 1
ATOM 716 C CA . LYS A 1 91 ? -9.070 7.986 -1.484 1.00 94.62 91 LYS A CA 1
ATOM 717 C C . LYS A 1 91 ? -9.970 6.842 -0.993 1.00 94.62 91 LYS A C 1
ATOM 719 O O . LYS A 1 91 ? -11.003 7.102 -0.380 1.00 94.62 91 LYS A O 1
ATOM 724 N N . ASP A 1 92 ? -9.598 5.582 -1.217 1.00 95.56 92 ASP A N 1
ATOM 725 C CA . ASP A 1 92 ? -10.369 4.434 -0.717 1.00 95.56 92 ASP A CA 1
ATOM 726 C C . ASP A 1 92 ? -10.279 4.281 0.815 1.00 95.56 92 ASP A C 1
ATOM 728 O O . ASP A 1 92 ? -11.281 3.968 1.461 1.00 95.56 92 ASP A O 1
ATOM 732 N N . ILE A 1 93 ? -9.124 4.581 1.420 1.00 95.88 93 ILE A N 1
ATOM 733 C CA . ILE A 1 93 ? -8.954 4.608 2.884 1.00 95.88 93 ILE A CA 1
ATOM 734 C C . ILE A 1 93 ? -9.830 5.701 3.513 1.00 95.88 93 ILE A C 1
ATOM 736 O O . ILE A 1 93 ? -10.496 5.437 4.514 1.00 95.88 93 ILE A O 1
ATOM 740 N N . PHE A 1 94 ? -9.901 6.898 2.923 1.00 94.06 94 PHE A N 1
ATOM 741 C CA . PHE A 1 94 ? -10.761 7.985 3.416 1.00 94.06 94 PHE A CA 1
ATOM 742 C C . PHE A 1 94 ? -12.242 7.613 3.383 1.00 94.06 94 PHE A C 1
ATOM 744 O O . PHE A 1 94 ? -12.978 7.928 4.315 1.00 94.06 94 PHE A O 1
ATOM 751 N N . ARG A 1 95 ? -12.684 6.876 2.355 1.00 94.75 95 ARG A N 1
ATOM 752 C CA . ARG A 1 95 ? -14.060 6.356 2.294 1.00 94.75 95 ARG A CA 1
ATOM 753 C C . ARG A 1 95 ? -14.365 5.369 3.424 1.00 94.75 95 ARG A C 1
ATOM 755 O O . ARG A 1 95 ? -15.514 5.288 3.848 1.00 94.75 95 ARG A O 1
ATOM 762 N N . LYS A 1 96 ? -13.368 4.614 3.900 1.00 95.75 96 LYS A N 1
ATOM 763 C CA . LYS A 1 96 ? -13.505 3.678 5.029 1.00 95.75 96 LYS A CA 1
ATOM 764 C C . LYS A 1 96 ? -13.412 4.381 6.391 1.00 95.75 96 LYS A C 1
ATOM 766 O O . LYS A 1 96 ? -14.119 3.976 7.311 1.00 95.75 96 LYS A O 1
ATOM 771 N N . TYR A 1 97 ? -12.571 5.408 6.515 1.00 94.38 97 TYR A N 1
ATOM 772 C CA . TYR A 1 97 ? -12.332 6.168 7.748 1.00 94.38 97 TYR A CA 1
ATOM 773 C C . TYR A 1 97 ? -12.583 7.671 7.526 1.00 94.38 97 TYR A C 1
ATOM 775 O O . TYR A 1 97 ? -11.625 8.448 7.438 1.00 94.38 97 TYR A O 1
ATOM 783 N N . PRO A 1 98 ? -13.856 8.095 7.416 1.00 91.75 98 PRO A N 1
ATOM 784 C CA . PRO A 1 98 ? -14.191 9.491 7.151 1.00 91.75 98 PRO A CA 1
ATOM 785 C C . PRO A 1 98 ? -13.672 10.414 8.263 1.00 91.75 98 PRO A C 1
ATOM 787 O O . PRO A 1 98 ? -13.644 10.036 9.435 1.00 91.75 98 PRO A O 1
ATOM 790 N N . ASN A 1 99 ? -13.255 11.623 7.880 1.00 87.81 99 ASN A N 1
ATOM 791 C CA . ASN A 1 99 ? -12.803 12.724 8.746 1.00 87.81 99 ASN A CA 1
ATOM 792 C C . ASN A 1 99 ? -11.584 12.431 9.646 1.00 87.81 99 ASN A C 1
ATOM 794 O O . ASN A 1 99 ? -11.254 13.218 10.529 1.00 87.81 99 ASN A O 1
ATOM 798 N N . LYS A 1 100 ? -10.900 11.295 9.454 1.00 87.00 100 LYS A N 1
ATOM 799 C CA . LYS A 1 100 ? -9.813 10.855 10.347 1.00 87.00 100 LYS A CA 1
ATOM 800 C C . LYS A 1 100 ? -8.416 11.298 9.902 1.00 87.00 100 LYS A C 1
ATOM 802 O O . LYS A 1 100 ? -7.513 11.388 10.725 1.00 87.00 100 LYS A O 1
ATOM 807 N N . TYR A 1 101 ? -8.238 11.552 8.607 1.00 85.62 101 TYR A N 1
ATOM 808 C CA . TYR A 1 101 ? -6.932 11.785 7.977 1.00 85.62 101 TYR A CA 1
ATOM 809 C C . TYR A 1 101 ? -6.923 13.039 7.084 1.00 85.62 101 TYR A C 1
ATOM 811 O O . TYR A 1 101 ? -6.146 13.127 6.140 1.00 85.62 101 TYR A O 1
ATOM 819 N N . GLU A 1 102 ? -7.790 14.017 7.359 1.00 79.88 102 GLU A N 1
ATOM 820 C CA . GLU A 1 102 ? -7.944 15.224 6.528 1.00 79.88 102 GLU A CA 1
ATOM 821 C C . GLU A 1 102 ? -6.668 16.073 6.438 1.00 79.88 102 GLU A C 1
ATOM 823 O O . GLU A 1 102 ? -6.416 16.690 5.407 1.00 79.88 102 GLU A O 1
ATOM 828 N N . SER A 1 103 ? -5.810 16.046 7.464 1.00 83.31 103 SER A N 1
ATOM 829 C CA . SER A 1 103 ? -4.509 16.734 7.452 1.00 83.31 103 SER A CA 1
ATOM 830 C C . SER A 1 103 ? -3.591 16.276 6.313 1.00 83.31 103 SER A C 1
ATOM 832 O O . SER A 1 103 ? -2.756 17.046 5.842 1.00 83.31 103 SER A O 1
ATOM 834 N N . VAL A 1 104 ? -3.772 15.046 5.826 1.00 83.81 104 VAL A N 1
ATOM 835 C CA . VAL A 1 104 ? -3.013 14.485 4.702 1.00 83.81 104 VAL A CA 1
ATOM 836 C C . VAL A 1 104 ? -3.357 15.184 3.386 1.00 83.81 104 VAL A C 1
ATOM 838 O O . VAL A 1 104 ? -2.490 15.306 2.527 1.00 83.81 104 VAL A O 1
ATOM 841 N N . ILE A 1 105 ? -4.580 15.706 3.238 1.00 79.50 105 ILE A N 1
ATOM 842 C CA . ILE A 1 105 ? -5.036 16.386 2.014 1.00 79.50 105 ILE A CA 1
ATOM 843 C C . ILE A 1 105 ? -4.178 17.617 1.714 1.00 79.50 105 ILE A C 1
ATOM 845 O O . ILE A 1 105 ? -3.891 17.883 0.557 1.00 79.50 105 ILE A O 1
ATOM 849 N N . ALA A 1 106 ? -3.715 18.334 2.741 1.00 77.56 106 ALA A N 1
ATOM 850 C CA . ALA A 1 106 ? -2.860 19.507 2.561 1.00 77.56 106 ALA A CA 1
ATOM 851 C C . ALA A 1 106 ? -1.441 19.171 2.057 1.00 77.56 106 ALA A C 1
ATOM 853 O O . ALA A 1 106 ? -0.717 20.067 1.635 1.00 77.56 106 ALA A O 1
ATOM 854 N N . THR A 1 107 ? -1.028 17.902 2.150 1.00 71.62 107 THR A N 1
ATOM 855 C CA . THR A 1 107 ? 0.316 17.428 1.771 1.00 71.62 107 THR A CA 1
ATOM 856 C C . THR A 1 107 ? 0.345 16.788 0.376 1.00 71.62 107 THR A C 1
ATOM 858 O O . THR A 1 107 ? 1.426 16.603 -0.182 1.00 71.62 107 THR A O 1
ATOM 861 N N . LEU A 1 108 ? -0.825 16.418 -0.156 1.00 63.56 108 LEU A N 1
ATOM 862 C CA . LEU A 1 108 ? -1.016 15.813 -1.480 1.00 63.56 108 LEU A CA 1
ATOM 863 C C . LEU A 1 108 ? -1.046 16.879 -2.579 1.00 63.56 108 LEU A C 1
ATOM 865 O O . LEU A 1 108 ? -0.474 16.594 -3.655 1.00 63.56 108 LEU A O 1
#

Radius of gyration: 13.19 Å; chains: 1; bounding box: 28×36×28 Å

Organism: NCBI:txid129469

InterPro domains:
  IPR002553 Clathrin/coatomer adaptor, adaptin-like, N-terminal [PF01602] (1-108)
  IPR011989 Armadillo-like helical [G3DSA:1.25.10.10] (1-108)
  IPR016024 Armadillo-type fold [SSF48371] (3-107)
  IPR026739 AP complex subunit beta [PTHR11134] (1-108)